Protein AF-A0A1F5CTN7-F1 (afdb_monomer_lite)

Foldseek 3Di:
DVVVVLVVLLVVLVVLLVQLVQQLVPKDFDDDPPDPPVVLVVLLVQLVVLSVVLVVCSVVSVSVSSSVSSVSSVVSVVVCVVVVRMDTDD

pLDDT: mean 93.53, std 8.24, range [63.69, 98.81]

Secondary structure (DSSP, 8-state):
--HHHHHHHHHHHHHHHHHHHHHHHH-EE---TTS-HHHHHHHHHHHHHHHHHHHHHHHTT-HHHHHHHHHHHHHHHHHHHHTTSEE---

Structure (mmCIF, N/CA/C/O backbone):
data_AF-A0A1F5CTN7-F1
#
_entry.id   AF-A0A1F5CTN7-F1
#
loop_
_atom_site.group_PDB
_atom_site.id
_atom_site.type_symbol
_atom_site.label_atom_id
_atom_site.label_alt_id
_atom_site.label_comp_id
_atom_site.label_asym_id
_atom_site.label_entity_id
_atom_site.label_seq_id
_atom_site.pdbx_PDB_ins_code
_atom_site.Cartn_x
_atom_site.Cartn_y
_atom_site.Cartn_z
_atom_site.occupancy
_atom_site.B_iso_or_equiv
_atom_site.auth_seq_id
_atom_site.auth_comp_id
_atom_site.auth_asym_id
_atom_site.auth_atom_id
_atom_site.pdbx_PDB_model_num
ATOM 1 N N . MET A 1 1 ? -25.481 -0.420 13.403 1.00 65.44 1 MET A N 1
ATOM 2 C CA . MET A 1 1 ? -25.425 0.322 12.110 1.00 65.44 1 MET A CA 1
ATOM 3 C C . MET A 1 1 ? -24.160 1.158 11.918 1.00 65.44 1 MET A C 1
ATOM 5 O O . MET A 1 1 ? -23.607 1.091 10.828 1.00 65.44 1 MET A O 1
ATOM 9 N N . LYS A 1 2 ? -23.741 2.021 12.864 1.00 69.75 2 LYS A N 1
ATOM 10 C CA . LYS A 1 2 ? -22.462 2.755 12.739 1.00 69.75 2 LYS A CA 1
ATOM 11 C C . LYS A 1 2 ? -21.283 1.883 13.195 1.00 69.75 2 LYS A C 1
ATOM 13 O O . LYS A 1 2 ? -20.415 1.627 12.379 1.00 69.75 2 LYS A O 1
ATOM 18 N N . GLU A 1 3 ? -21.379 1.291 14.388 1.00 77.38 3 GLU A N 1
ATOM 19 C CA . GLU A 1 3 ? -20.403 0.311 14.905 1.00 77.38 3 GLU A CA 1
ATOM 20 C C . GLU A 1 3 ? -20.136 -0.858 13.948 1.00 77.38 3 GLU A C 1
ATOM 22 O O . GLU A 1 3 ? -18.983 -1.159 13.678 1.00 77.38 3 GLU A O 1
ATOM 27 N N . ASP A 1 4 ? -21.171 -1.476 13.362 1.00 86.12 4 ASP A N 1
ATOM 28 C CA . ASP A 1 4 ? -20.962 -2.600 12.427 1.00 86.12 4 ASP A CA 1
ATOM 29 C C . ASP A 1 4 ? -20.139 -2.207 11.190 1.00 86.12 4 ASP A C 1
ATOM 31 O O . ASP A 1 4 ? -19.371 -3.014 10.672 1.00 86.12 4 ASP A O 1
ATOM 35 N N . ARG A 1 5 ? -20.296 -0.964 10.711 1.00 87.69 5 ARG A N 1
ATOM 36 C CA . ARG A 1 5 ? -19.526 -0.452 9.570 1.00 87.69 5 ARG A CA 1
ATOM 37 C C . ARG A 1 5 ? -18.095 -0.134 9.964 1.00 87.69 5 ARG A C 1
ATOM 39 O O . ARG A 1 5 ? -17.191 -0.435 9.195 1.00 87.69 5 ARG A O 1
ATOM 46 N N . ASP A 1 6 ? -17.896 0.440 11.144 1.00 88.94 6 ASP A N 1
ATOM 47 C CA . ASP A 1 6 ? -16.558 0.752 11.639 1.00 88.94 6 ASP A CA 1
ATOM 48 C C . ASP A 1 6 ? -15.754 -0.545 11.849 1.00 88.94 6 ASP A C 1
ATOM 50 O O . ASP A 1 6 ? -14.620 -0.625 11.386 1.00 88.94 6 ASP A O 1
ATOM 54 N N . LEU A 1 7 ? -16.376 -1.606 12.383 1.00 93.31 7 LEU A N 1
ATOM 55 C CA . LEU A 1 7 ? -15.775 -2.946 12.495 1.00 93.31 7 LEU A CA 1
ATOM 56 C C . LEU A 1 7 ? -15.430 -3.570 11.130 1.00 93.31 7 LEU A C 1
ATOM 58 O O . LEU A 1 7 ? -14.397 -4.226 10.980 1.00 93.31 7 LEU A O 1
ATOM 62 N N . GLU A 1 8 ? -16.283 -3.387 10.117 1.00 96.44 8 GLU A N 1
ATOM 63 C CA . GLU A 1 8 ? -16.008 -3.871 8.757 1.00 96.44 8 GLU A CA 1
ATOM 64 C C . GLU A 1 8 ? -14.802 -3.149 8.138 1.00 96.44 8 GLU A C 1
ATOM 66 O O . GLU A 1 8 ? -13.911 -3.793 7.570 1.00 96.44 8 GLU A O 1
ATOM 71 N N . ILE A 1 9 ? -14.759 -1.818 8.261 1.00 97.19 9 ILE A N 1
ATOM 72 C CA . ILE A 1 9 ? -13.653 -0.993 7.765 1.00 97.19 9 ILE A CA 1
ATOM 73 C C . ILE A 1 9 ? -12.371 -1.371 8.505 1.00 97.19 9 ILE A C 1
ATOM 75 O O . ILE A 1 9 ? -11.368 -1.650 7.856 1.00 97.19 9 ILE A O 1
ATOM 79 N N . GLU A 1 10 ? -12.412 -1.475 9.832 1.00 97.56 10 GLU A N 1
ATOM 80 C CA . GLU A 1 10 ? -11.290 -1.894 10.671 1.00 97.56 10 GLU A CA 1
ATOM 81 C C . GLU A 1 10 ? -10.699 -3.233 10.196 1.00 97.56 10 GLU A C 1
ATOM 83 O O . GLU A 1 10 ? -9.496 -3.343 9.930 1.00 97.56 10 GLU A O 1
ATOM 88 N N . ALA A 1 11 ? -11.543 -4.258 10.044 1.00 97.94 11 ALA A N 1
ATOM 89 C CA . ALA A 1 11 ? -11.113 -5.589 9.628 1.00 97.94 11 ALA A CA 1
ATOM 90 C C . ALA A 1 11 ? -10.498 -5.585 8.218 1.00 97.94 11 ALA A C 1
ATOM 92 O O . ALA A 1 11 ? -9.480 -6.246 7.975 1.00 97.94 11 ALA A O 1
ATOM 93 N N . ARG A 1 12 ? -11.088 -4.826 7.285 1.00 97.75 12 ARG A N 1
ATOM 94 C CA . ARG A 1 12 ? -10.559 -4.672 5.924 1.00 97.75 12 ARG A CA 1
ATOM 95 C C . ARG A 1 12 ? -9.218 -3.941 5.924 1.00 97.75 12 ARG A C 1
ATOM 97 O O . ARG A 1 12 ? -8.281 -4.423 5.288 1.00 97.75 12 ARG A O 1
ATOM 104 N N . THR A 1 13 ? -9.106 -2.836 6.654 1.00 98.31 13 THR A N 1
ATOM 105 C CA . THR A 1 13 ? -7.876 -2.044 6.755 1.00 98.31 13 THR A CA 1
ATOM 106 C C . THR A 1 13 ? -6.741 -2.869 7.351 1.00 98.31 13 THR A C 1
ATOM 108 O O . THR A 1 13 ? -5.665 -2.926 6.759 1.00 98.31 13 THR A O 1
ATOM 111 N N . LYS A 1 14 ? -6.988 -3.613 8.443 1.00 98.25 14 LYS A N 1
ATOM 112 C CA . LYS A 1 14 ? -6.003 -4.548 9.025 1.00 98.25 14 LYS A CA 1
ATOM 113 C C . LYS A 1 14 ? -5.488 -5.549 7.995 1.00 98.25 14 LYS A C 1
ATOM 115 O O . LYS A 1 14 ? -4.285 -5.788 7.905 1.00 98.25 14 LYS A O 1
ATOM 120 N N . LYS A 1 15 ? -6.388 -6.128 7.193 1.00 98.25 15 LYS A N 1
ATOM 121 C CA . LYS A 1 15 ? -6.009 -7.072 6.136 1.00 98.25 15 LYS A CA 1
ATOM 122 C C . LYS A 1 15 ? -5.112 -6.417 5.080 1.00 98.25 15 LYS A C 1
ATOM 124 O O . LYS A 1 15 ? -4.121 -7.031 4.685 1.00 98.25 15 LYS A O 1
ATOM 129 N N . TYR A 1 16 ? -5.446 -5.213 4.621 1.00 98.38 16 TYR A N 1
ATOM 130 C CA . TYR A 1 16 ? -4.647 -4.492 3.623 1.00 98.38 16 TYR A CA 1
ATOM 131 C C . TYR A 1 16 ? -3.276 -4.097 4.169 1.00 98.38 16 TYR A C 1
ATOM 133 O O . TYR A 1 16 ? -2.277 -4.364 3.508 1.00 98.38 16 TYR A O 1
ATOM 141 N N . ILE A 1 17 ? -3.194 -3.604 5.411 1.00 98.56 17 ILE A N 1
ATOM 142 C CA . ILE A 1 17 ? -1.914 -3.299 6.072 1.00 98.56 17 ILE A CA 1
ATOM 143 C C . ILE A 1 17 ? -1.018 -4.546 6.114 1.00 98.56 17 ILE A C 1
ATOM 145 O O . ILE A 1 17 ? 0.121 -4.491 5.658 1.00 98.56 17 ILE A O 1
ATOM 149 N N . LEU A 1 18 ? -1.540 -5.692 6.566 1.00 98.19 18 LEU A N 1
ATOM 150 C CA . LEU A 1 18 ? -0.768 -6.942 6.648 1.00 98.19 18 LEU A CA 1
ATOM 151 C C . LEU A 1 18 ? -0.313 -7.471 5.279 1.00 98.19 18 LEU A C 1
ATOM 153 O O . LEU A 1 18 ? 0.751 -8.079 5.165 1.00 98.19 18 LEU A O 1
ATOM 157 N N . THR A 1 19 ? -1.134 -7.297 4.244 1.00 97.62 19 THR A N 1
ATOM 158 C CA . THR A 1 19 ? -0.803 -7.747 2.881 1.00 97.62 19 THR A CA 1
ATOM 159 C C . THR A 1 19 ? 0.233 -6.810 2.254 1.00 97.62 19 THR A C 1
ATOM 161 O O . THR A 1 19 ? 1.228 -7.264 1.693 1.00 97.62 19 THR A O 1
ATOM 164 N N . THR A 1 20 ? 0.071 -5.500 2.454 1.00 98.12 20 THR A N 1
ATOM 165 C CA . THR A 1 20 ? 1.021 -4.466 2.027 1.00 98.12 20 THR A CA 1
ATOM 166 C C . THR A 1 20 ? 2.378 -4.617 2.698 1.00 98.12 20 THR A C 1
ATOM 168 O O . THR A 1 20 ? 3.400 -4.502 2.026 1.00 98.12 20 THR A O 1
ATOM 171 N N . GLU A 1 21 ? 2.422 -4.933 3.992 1.00 97.94 21 GLU A N 1
ATOM 172 C CA . GLU A 1 21 ? 3.674 -5.183 4.710 1.00 97.94 21 GLU A CA 1
ATOM 173 C C . GLU A 1 21 ? 4.494 -6.297 4.042 1.00 97.94 21 GLU A C 1
ATOM 175 O O . GLU A 1 21 ? 5.683 -6.122 3.763 1.00 97.94 21 GLU A O 1
ATOM 180 N N . LYS A 1 22 ? 3.838 -7.416 3.705 1.00 97.31 22 LYS A N 1
ATOM 181 C CA . LYS A 1 22 ? 4.464 -8.546 3.000 1.00 97.31 22 LYS A CA 1
ATOM 182 C C . LYS A 1 22 ? 4.901 -8.175 1.586 1.00 97.31 22 LYS A C 1
ATOM 184 O O . LYS A 1 22 ? 5.982 -8.573 1.150 1.00 97.31 22 LYS A O 1
ATOM 189 N N . ALA A 1 23 ? 4.079 -7.417 0.865 1.00 97.12 23 ALA A N 1
ATOM 190 C CA . ALA A 1 23 ? 4.418 -6.958 -0.474 1.00 97.12 23 ALA A CA 1
ATOM 191 C C . ALA A 1 23 ? 5.657 -6.052 -0.446 1.00 97.12 23 ALA A C 1
ATOM 193 O O . ALA A 1 23 ? 6.597 -6.270 -1.209 1.00 97.12 23 ALA A O 1
ATOM 194 N N . LEU A 1 24 ? 5.706 -5.092 0.483 1.00 96.62 24 LEU A N 1
ATOM 195 C CA . LEU A 1 24 ? 6.846 -4.197 0.685 1.00 96.62 24 LEU A CA 1
ATOM 196 C C . LEU A 1 24 ? 8.114 -4.954 1.096 1.00 96.62 24 LEU A C 1
ATOM 198 O O . LEU A 1 24 ? 9.195 -4.605 0.619 1.00 96.62 24 LEU A O 1
ATOM 202 N N . SER A 1 25 ? 8.006 -5.980 1.949 1.00 95.06 25 SER A N 1
ATOM 203 C CA . SER A 1 25 ? 9.165 -6.765 2.395 1.00 95.06 25 SER A CA 1
ATOM 204 C C . SER A 1 25 ? 9.760 -7.640 1.290 1.00 95.06 25 SER A C 1
ATOM 206 O O . SER A 1 25 ? 10.966 -7.876 1.278 1.00 95.06 25 SER A O 1
ATOM 208 N N . ASN A 1 26 ? 8.925 -8.121 0.363 1.00 94.06 26 ASN A N 1
ATOM 209 C CA . ASN A 1 26 ? 9.329 -9.031 -0.713 1.00 94.06 26 ASN A CA 1
ATOM 210 C C . ASN A 1 26 ? 9.626 -8.323 -2.045 1.00 94.06 26 ASN A C 1
ATOM 212 O O . ASN A 1 26 ? 10.087 -8.965 -2.991 1.00 94.06 26 ASN A O 1
ATOM 216 N N . MET A 1 27 ? 9.358 -7.019 -2.129 1.00 95.00 27 MET A N 1
ATOM 217 C CA . MET A 1 27 ? 9.503 -6.230 -3.348 1.00 95.00 27 MET A CA 1
ATOM 218 C C . MET A 1 27 ? 10.963 -6.137 -3.806 1.00 95.00 27 MET A C 1
ATOM 220 O O . MET A 1 27 ? 11.876 -5.879 -3.017 1.00 95.00 27 MET A O 1
ATOM 224 N N . LYS A 1 28 ? 11.173 -6.245 -5.119 1.00 93.38 28 LYS A N 1
ATOM 225 C CA . LYS A 1 28 ? 12.472 -6.034 -5.766 1.00 93.38 28 LYS A CA 1
ATOM 226 C C . LYS A 1 28 ? 12.388 -4.901 -6.775 1.00 93.38 28 LYS A C 1
ATOM 228 O O . LYS A 1 28 ? 11.461 -4.846 -7.574 1.00 93.38 28 LYS A O 1
ATOM 233 N N . MET A 1 29 ? 13.380 -4.017 -6.756 1.00 90.62 29 MET A N 1
ATOM 234 C CA . MET A 1 29 ? 13.552 -3.007 -7.801 1.00 90.62 29 MET A CA 1
ATOM 235 C C . MET A 1 29 ? 14.052 -3.678 -9.081 1.00 90.62 29 MET A C 1
ATOM 237 O O . MET A 1 29 ? 14.930 -4.540 -9.026 1.00 90.62 29 MET A O 1
ATOM 241 N N . LEU A 1 30 ? 13.506 -3.266 -10.220 1.00 88.62 30 LEU A N 1
ATOM 242 C CA . LEU A 1 30 ? 13.937 -3.701 -11.542 1.00 88.62 30 LEU A CA 1
ATOM 243 C C . LEU A 1 30 ? 14.759 -2.584 -12.188 1.00 88.62 30 LEU A C 1
ATOM 245 O O . LEU A 1 30 ? 14.357 -1.422 -12.169 1.00 88.62 30 LEU A O 1
ATOM 249 N N . ASP A 1 31 ? 15.906 -2.939 -12.760 1.00 78.6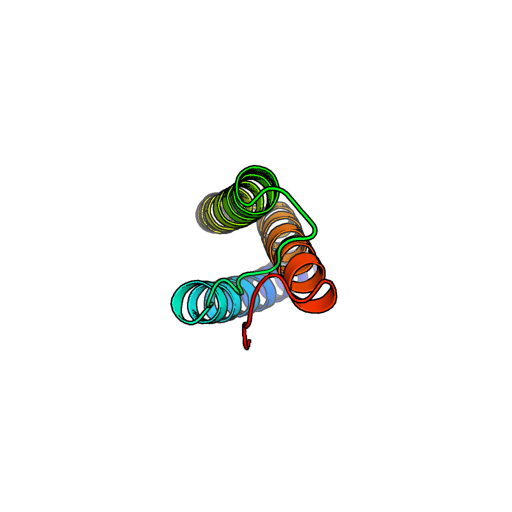2 31 ASP A N 1
ATOM 250 C CA . ASP A 1 31 ? 16.763 -1.986 -13.462 1.00 78.62 31 ASP A CA 1
ATOM 251 C C . ASP A 1 31 ? 16.184 -1.695 -14.857 1.00 78.62 31 ASP A C 1
ATOM 253 O O . ASP A 1 31 ? 16.115 -2.575 -15.722 1.00 78.62 31 ASP A O 1
ATOM 257 N N . LYS A 1 32 ? 15.708 -0.463 -15.061 1.00 73.06 32 LYS A N 1
ATOM 258 C CA . LYS A 1 32 ? 15.213 0.040 -16.347 1.00 73.06 32 LYS A CA 1
ATOM 259 C C . LYS A 1 32 ? 15.840 1.396 -16.646 1.00 73.06 32 LYS A C 1
ATOM 261 O O . LYS A 1 32 ? 15.720 2.329 -15.864 1.00 73.06 32 LYS A O 1
ATOM 266 N N . SER A 1 33 ? 16.376 1.540 -17.856 1.00 63.69 33 SER A N 1
ATOM 267 C CA . SER A 1 33 ? 17.060 2.750 -18.337 1.00 63.69 33 SER A CA 1
ATOM 268 C C . SER A 1 33 ? 16.143 3.918 -18.746 1.00 63.69 33 SER A C 1
ATOM 270 O O . SER A 1 33 ? 16.637 4.943 -19.208 1.00 63.69 33 SER A O 1
ATOM 272 N N . LEU A 1 34 ? 14.816 3.771 -18.629 1.00 65.19 34 LEU A N 1
ATOM 273 C CA . LEU A 1 34 ? 13.830 4.712 -19.188 1.00 65.19 34 LEU A CA 1
ATOM 274 C C . LEU A 1 34 ? 13.415 5.846 -18.235 1.00 65.19 34 LEU A C 1
ATOM 276 O O . LEU A 1 34 ? 12.924 6.868 -18.707 1.00 65.19 34 LEU A O 1
ATOM 280 N N . VAL A 1 35 ? 13.583 5.677 -16.921 1.00 70.31 35 VAL A N 1
ATOM 281 C CA . VAL A 1 35 ? 13.211 6.665 -15.892 1.00 70.31 35 VAL A CA 1
ATOM 282 C C . VAL A 1 35 ? 14.352 6.781 -14.889 1.00 70.31 35 VAL A C 1
ATOM 284 O O . VAL A 1 35 ? 15.052 5.803 -14.634 1.00 70.31 35 VAL A O 1
ATOM 287 N N . SER A 1 36 ? 14.549 7.974 -14.323 1.00 79.44 36 SER A N 1
ATOM 288 C CA . SER A 1 36 ? 15.529 8.171 -13.257 1.00 79.44 36 SER A CA 1
ATOM 289 C C . SER A 1 36 ? 15.186 7.276 -12.066 1.00 79.44 36 SER A C 1
ATOM 291 O O . SER A 1 36 ? 14.074 7.321 -11.541 1.00 79.44 36 SER A O 1
ATOM 293 N N . GLU A 1 37 ? 16.155 6.493 -11.590 1.00 83.75 37 GLU A N 1
ATOM 294 C CA . GLU A 1 37 ? 16.018 5.690 -10.367 1.00 83.75 37 GLU A CA 1
ATOM 295 C C . GLU A 1 37 ? 15.544 6.547 -9.176 1.00 83.75 37 GLU A C 1
ATOM 297 O O . GLU A 1 37 ? 14.813 6.073 -8.304 1.00 83.75 37 GLU A O 1
ATOM 302 N N . ILE A 1 38 ? 15.915 7.832 -9.169 1.00 87.75 38 ILE A N 1
ATOM 303 C CA . ILE A 1 38 ? 15.497 8.816 -8.168 1.00 87.75 38 ILE A CA 1
ATOM 304 C C . ILE A 1 38 ? 13.971 8.973 -8.159 1.00 87.75 38 ILE A C 1
ATOM 306 O O . ILE A 1 38 ? 13.375 8.922 -7.085 1.00 87.75 38 ILE A O 1
ATOM 310 N N . ASP A 1 39 ? 13.331 9.092 -9.324 1.00 90.81 39 ASP A N 1
ATOM 311 C CA . ASP A 1 39 ? 11.883 9.310 -9.425 1.00 90.81 39 ASP A CA 1
ATOM 312 C C . ASP A 1 39 ? 11.110 8.084 -8.924 1.00 90.81 39 ASP A C 1
ATOM 314 O O . ASP A 1 39 ? 10.167 8.203 -8.139 1.00 90.81 39 ASP A O 1
ATOM 318 N N . VAL A 1 40 ? 11.563 6.880 -9.296 1.00 92.50 40 VAL A N 1
ATOM 319 C CA . VAL A 1 40 ? 10.974 5.622 -8.809 1.00 92.50 40 VAL A CA 1
ATOM 320 C C . VAL A 1 40 ? 11.111 5.518 -7.288 1.00 92.50 40 VAL A C 1
ATOM 322 O O . VAL A 1 40 ? 10.154 5.167 -6.594 1.00 92.50 40 VAL A O 1
ATOM 325 N N . ARG A 1 41 ? 12.283 5.867 -6.742 1.00 92.69 41 ARG A N 1
ATOM 326 C CA . ARG A 1 41 ? 12.519 5.884 -5.291 1.00 92.69 41 ARG A CA 1
ATOM 327 C C . ARG A 1 41 ? 11.658 6.920 -4.576 1.00 92.69 41 ARG A C 1
ATOM 329 O O . ARG A 1 41 ? 11.219 6.642 -3.464 1.00 92.69 41 ARG A O 1
ATOM 336 N N . MET A 1 42 ? 11.397 8.077 -5.184 1.00 95.56 42 MET A N 1
ATOM 337 C CA . MET A 1 42 ? 10.489 9.079 -4.622 1.00 95.56 42 MET A CA 1
ATOM 338 C C . MET A 1 42 ? 9.067 8.531 -4.508 1.00 95.56 42 MET A C 1
ATOM 340 O O . MET A 1 42 ? 8.498 8.581 -3.420 1.00 95.56 42 MET A O 1
ATOM 344 N N . VAL A 1 43 ? 8.531 7.923 -5.572 1.00 96.56 43 VAL A N 1
ATOM 345 C CA . VAL A 1 43 ? 7.193 7.303 -5.543 1.00 96.56 43 VAL A CA 1
ATOM 346 C C . VAL A 1 43 ? 7.128 6.173 -4.513 1.00 96.56 43 VAL A C 1
ATOM 348 O O . VAL A 1 43 ? 6.183 6.101 -3.729 1.00 96.56 43 VAL A O 1
ATOM 351 N N . LEU A 1 44 ? 8.155 5.323 -4.453 1.00 95.94 44 LEU A N 1
ATOM 352 C CA . LEU A 1 44 ? 8.228 4.247 -3.465 1.00 95.94 44 LEU A CA 1
ATOM 353 C C . LEU A 1 44 ? 8.305 4.779 -2.025 1.00 95.94 44 LEU A C 1
ATOM 355 O O . LEU A 1 44 ? 7.700 4.208 -1.118 1.00 95.94 44 LEU A O 1
ATOM 359 N N . ASN A 1 45 ? 9.042 5.865 -1.792 1.00 97.56 45 ASN A N 1
ATOM 360 C CA . ASN A 1 45 ? 9.089 6.514 -0.485 1.00 97.56 45 ASN A CA 1
ATOM 361 C C . ASN A 1 45 ? 7.730 7.112 -0.112 1.00 97.56 45 ASN A C 1
ATOM 363 O O . ASN A 1 45 ? 7.307 6.949 1.030 1.00 97.56 45 ASN A O 1
ATOM 367 N N . SER A 1 46 ? 7.019 7.724 -1.063 1.00 98.38 46 SER A N 1
ATOM 368 C CA . SER A 1 46 ? 5.639 8.170 -0.855 1.00 98.38 46 SER A CA 1
ATOM 369 C C . SER A 1 46 ? 4.731 7.001 -0.477 1.00 98.38 46 SER A C 1
ATOM 371 O O . SER A 1 46 ? 4.051 7.089 0.539 1.00 98.38 46 SER A O 1
ATOM 373 N N . ALA A 1 47 ? 4.784 5.874 -1.194 1.00 98.44 47 ALA A N 1
ATOM 374 C CA . ALA A 1 47 ? 4.012 4.679 -0.842 1.00 98.44 47 ALA A CA 1
ATOM 375 C C . ALA A 1 47 ? 4.308 4.208 0.594 1.00 98.44 47 ALA A C 1
ATOM 377 O O . ALA A 1 47 ? 3.390 3.977 1.376 1.00 98.44 47 ALA A O 1
ATOM 378 N N . LYS A 1 48 ? 5.586 4.150 0.991 1.00 98.50 48 LYS A N 1
ATOM 379 C CA . LYS A 1 48 ? 5.988 3.789 2.363 1.00 98.50 48 LYS A CA 1
ATOM 380 C C . LYS A 1 48 ? 5.513 4.787 3.419 1.00 98.50 48 LYS A C 1
ATOM 382 O O . LYS A 1 48 ? 5.262 4.379 4.547 1.00 98.50 48 LYS A O 1
ATOM 387 N N . ASN A 1 49 ? 5.413 6.072 3.088 1.00 98.69 49 ASN A N 1
ATOM 388 C CA . ASN A 1 49 ? 4.855 7.068 4.000 1.00 98.69 49 ASN A CA 1
ATOM 389 C C . ASN A 1 49 ? 3.359 6.828 4.204 1.00 98.69 49 ASN A C 1
ATOM 391 O O . ASN A 1 49 ? 2.942 6.712 5.345 1.00 98.69 49 ASN A O 1
ATOM 395 N N . TYR A 1 50 ? 2.596 6.589 3.136 1.00 98.75 50 TYR A N 1
ATOM 396 C CA . TYR A 1 50 ? 1.172 6.259 3.254 1.00 98.75 50 TYR A CA 1
ATOM 397 C C . TYR A 1 50 ? 0.904 4.933 3.977 1.00 98.75 50 TYR A C 1
ATOM 399 O O . TYR A 1 50 ? -0.101 4.805 4.670 1.00 98.75 50 TYR A O 1
ATOM 407 N N . TYR A 1 51 ? 1.811 3.956 3.877 1.00 98.81 51 TYR A N 1
ATOM 408 C CA . TYR A 1 51 ? 1.764 2.757 4.719 1.00 98.81 51 TYR A CA 1
ATOM 409 C C . TYR A 1 51 ? 1.888 3.108 6.211 1.00 98.81 51 TYR A C 1
ATOM 411 O O . TYR A 1 51 ? 1.085 2.644 7.017 1.00 98.81 51 TYR A O 1
ATOM 419 N N . ARG A 1 52 ? 2.847 3.971 6.579 1.00 98.81 52 ARG A N 1
ATOM 420 C CA . ARG A 1 52 ? 3.005 4.447 7.966 1.00 98.81 52 ARG A CA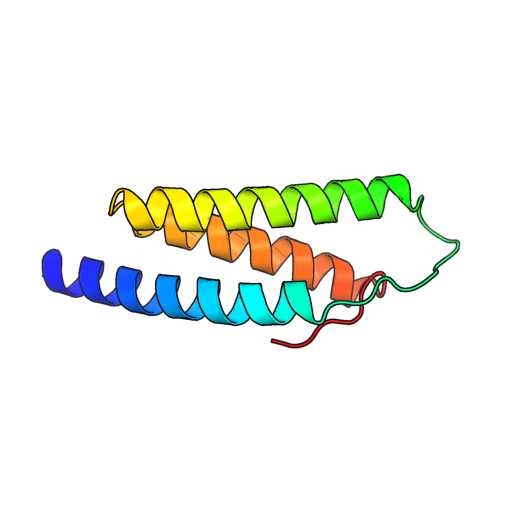 1
ATOM 421 C C . ARG A 1 52 ? 1.810 5.279 8.421 1.00 98.81 52 ARG A C 1
ATOM 423 O O . ARG A 1 52 ? 1.367 5.107 9.549 1.00 98.81 52 ARG A O 1
ATOM 430 N N . ASP A 1 53 ? 1.266 6.123 7.548 1.00 98.75 53 ASP A N 1
ATOM 431 C CA . ASP A 1 53 ? 0.063 6.904 7.836 1.00 98.75 53 ASP A CA 1
ATOM 432 C C . ASP A 1 53 ? -1.126 5.973 8.095 1.00 98.75 53 ASP A C 1
ATOM 434 O O . ASP A 1 53 ? -1.872 6.173 9.046 1.00 98.75 53 ASP A O 1
ATOM 438 N N . ALA A 1 54 ? -1.279 4.905 7.304 1.00 98.75 54 ALA A N 1
ATOM 439 C CA . ALA A 1 54 ? -2.315 3.907 7.538 1.00 98.75 54 ALA A CA 1
ATOM 440 C C . ALA A 1 54 ? -2.162 3.225 8.903 1.00 98.75 54 ALA A C 1
ATOM 442 O O . ALA A 1 54 ? -3.158 3.065 9.600 1.00 98.75 54 ALA A O 1
ATOM 443 N N . GLN A 1 55 ? -0.939 2.861 9.306 1.00 98.69 55 GLN A N 1
ATOM 444 C CA . GLN A 1 55 ? -0.677 2.313 10.643 1.00 98.69 55 GLN A CA 1
ATOM 445 C C . GLN A 1 55 ? -1.025 3.327 11.741 1.00 98.69 55 GLN A C 1
ATOM 447 O O . GLN A 1 55 ? -1.714 2.976 12.692 1.00 98.69 55 GLN A O 1
ATOM 452 N N . HIS A 1 56 ? -0.620 4.586 11.575 1.00 98.62 56 HIS A N 1
ATOM 453 C CA . HIS A 1 56 ? -0.903 5.654 12.531 1.00 98.62 56 HIS A CA 1
ATOM 454 C C . HIS A 1 56 ? -2.410 5.896 12.706 1.00 98.62 56 HIS A C 1
ATOM 456 O O . HIS A 1 56 ? -2.914 5.857 13.823 1.00 98.62 56 HIS A O 1
ATOM 462 N N . TYR A 1 57 ? -3.158 6.076 11.615 1.00 98.50 57 TYR A N 1
ATOM 463 C CA . TYR A 1 57 ? -4.609 6.277 11.692 1.00 98.50 57 TYR A CA 1
ATOM 464 C C . TYR A 1 57 ? -5.354 5.036 12.187 1.00 98.50 57 TYR A C 1
ATOM 466 O O . TYR A 1 57 ? -6.420 5.155 12.783 1.00 98.50 57 TYR A O 1
ATOM 474 N N . MET A 1 58 ? -4.793 3.845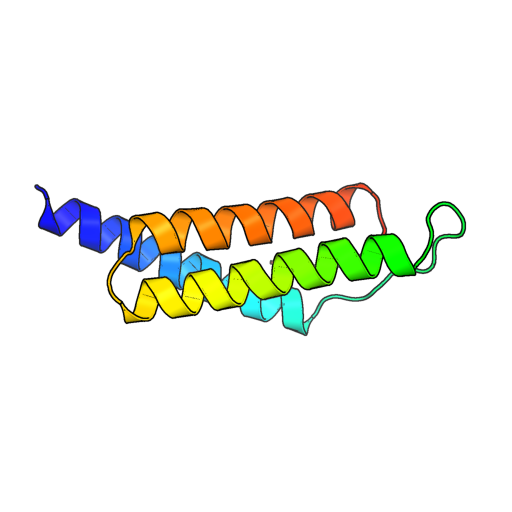 11.965 1.00 97.88 58 MET A N 1
ATOM 475 C CA . MET A 1 58 ? -5.328 2.609 12.520 1.00 97.88 58 MET A CA 1
ATOM 476 C C . MET A 1 58 ? -5.208 2.571 14.051 1.00 97.88 58 MET A C 1
ATOM 478 O O . MET A 1 58 ? -6.131 2.104 14.714 1.00 97.88 58 MET A O 1
ATOM 482 N N . GLU A 1 59 ? -4.089 3.052 14.603 1.00 98.00 59 GLU A N 1
ATOM 483 C CA . GLU A 1 59 ? -3.863 3.170 16.052 1.00 98.00 59 GLU A CA 1
ATOM 484 C C . GLU A 1 59 ? -4.770 4.230 16.698 1.00 98.00 59 GLU A C 1
ATOM 486 O O . GLU A 1 59 ? -5.248 4.019 17.808 1.00 98.00 59 GLU A O 1
ATOM 491 N N . GLU A 1 60 ? -5.064 5.323 15.989 1.00 97.88 60 GLU A N 1
ATOM 492 C CA . GLU A 1 60 ? -5.976 6.397 16.428 1.00 97.88 60 GLU A CA 1
ATOM 493 C C . GLU A 1 60 ? -7.473 6.067 16.225 1.00 97.88 60 GLU A C 1
ATOM 495 O O . GLU A 1 60 ? -8.332 6.929 16.406 1.00 97.88 60 GLU A O 1
ATOM 500 N N . GLU A 1 61 ? -7.800 4.836 15.814 1.00 96.50 61 GLU A N 1
ATOM 501 C CA . GLU A 1 61 ? -9.161 4.372 15.493 1.00 96.50 61 GLU A CA 1
ATOM 502 C C . GLU A 1 61 ? -9.874 5.163 14.367 1.00 96.50 61 GLU A C 1
ATOM 504 O O . GLU A 1 61 ? -11.078 5.011 14.140 1.00 96.50 61 GLU A O 1
ATOM 509 N N . ASP A 1 62 ? -9.139 5.952 13.574 1.00 97.62 62 ASP A N 1
ATOM 510 C CA . ASP A 1 62 ? -9.641 6.572 12.343 1.00 97.62 62 ASP A CA 1
ATOM 511 C C . ASP A 1 62 ? -9.542 5.586 11.169 1.00 97.62 62 ASP A C 1
ATOM 513 O O . ASP A 1 62 ? -8.722 5.700 10.249 1.00 97.62 62 ASP A O 1
ATOM 517 N N . PHE A 1 63 ? -10.412 4.576 11.196 1.00 97.25 63 PHE A N 1
ATOM 518 C CA . PHE A 1 63 ? -10.375 3.477 10.231 1.00 97.25 63 PHE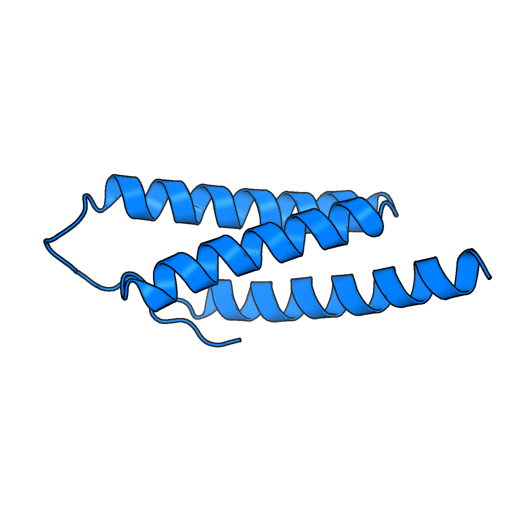 A CA 1
ATOM 519 C C . PHE A 1 63 ? -10.647 3.920 8.790 1.00 97.25 63 PHE A C 1
ATOM 521 O O . PHE A 1 63 ? -10.158 3.286 7.853 1.00 97.25 63 PHE A O 1
ATOM 528 N N . THR A 1 64 ? -11.409 5.001 8.593 1.00 97.50 64 THR A N 1
ATOM 529 C CA . THR A 1 64 ? -11.717 5.520 7.251 1.00 97.50 64 THR A CA 1
ATOM 530 C C . THR A 1 64 ? -10.481 6.157 6.630 1.00 97.50 64 THR A C 1
ATOM 532 O O . THR A 1 64 ? -10.141 5.840 5.486 1.00 97.50 64 THR A O 1
ATOM 535 N N . THR A 1 65 ? -9.775 7.007 7.380 1.00 98.38 65 THR A N 1
ATOM 536 C CA . THR A 1 65 ? -8.527 7.611 6.904 1.00 98.38 65 THR A CA 1
ATOM 537 C C . THR A 1 65 ? -7.437 6.552 6.761 1.00 98.38 65 THR A C 1
ATOM 539 O O . THR A 1 65 ? -6.727 6.544 5.757 1.00 98.38 65 THR A O 1
ATOM 542 N N . ALA A 1 66 ? -7.362 5.582 7.678 1.00 98.62 66 ALA A N 1
ATOM 543 C CA . ALA A 1 66 ? -6.441 4.454 7.562 1.00 98.62 66 ALA A CA 1
ATOM 544 C C . ALA A 1 66 ? -6.687 3.628 6.284 1.00 98.62 66 ALA A C 1
ATOM 546 O O . ALA A 1 66 ? -5.736 3.305 5.566 1.00 98.62 66 ALA A O 1
ATOM 547 N N . LEU A 1 67 ? -7.955 3.342 5.953 1.00 98.62 67 LEU A N 1
ATOM 548 C CA . LEU A 1 67 ? -8.326 2.637 4.722 1.00 98.62 67 LEU A CA 1
ATOM 549 C C . LEU A 1 67 ? -7.938 3.434 3.469 1.00 98.62 67 LEU A C 1
ATOM 551 O O . LEU A 1 67 ? -7.424 2.864 2.506 1.00 98.62 67 LEU A O 1
ATOM 555 N N . ALA A 1 68 ? -8.176 4.747 3.470 1.00 98.69 68 ALA A N 1
ATOM 556 C CA . ALA A 1 68 ? -7.803 5.616 2.358 1.00 98.69 68 ALA A CA 1
ATOM 557 C C . ALA A 1 68 ? -6.278 5.660 2.160 1.00 98.69 68 ALA A C 1
ATOM 559 O O . ALA A 1 68 ? -5.799 5.531 1.032 1.00 98.69 68 ALA A O 1
ATOM 560 N N . SER A 1 69 ? -5.519 5.775 3.252 1.00 98.81 69 SER A N 1
ATOM 561 C CA . SER A 1 69 ? -4.055 5.796 3.234 1.00 98.81 69 SER A CA 1
ATOM 562 C C . SER A 1 69 ? -3.471 4.486 2.711 1.00 98.81 69 SER A C 1
ATOM 564 O O . SER A 1 69 ? -2.612 4.514 1.828 1.00 98.81 69 SER A O 1
ATOM 566 N N . ILE A 1 70 ? -3.969 3.330 3.175 1.00 98.81 70 ILE A N 1
ATOM 567 C CA . ILE A 1 70 ? -3.455 2.044 2.688 1.00 98.81 70 ILE A CA 1
ATOM 568 C C . ILE A 1 70 ? -3.836 1.805 1.224 1.00 98.81 70 ILE A C 1
ATOM 570 O O . ILE A 1 70 ? -2.982 1.402 0.444 1.00 98.81 70 ILE A O 1
ATOM 574 N N . ALA A 1 71 ? -5.052 2.161 0.797 1.00 98.50 71 ALA A N 1
ATOM 575 C CA . ALA A 1 71 ? -5.448 2.047 -0.608 1.00 98.50 71 ALA A CA 1
ATOM 576 C C . ALA A 1 71 ? -4.588 2.931 -1.532 1.00 98.50 71 ALA A C 1
ATOM 578 O O . ALA A 1 71 ? -4.256 2.533 -2.651 1.00 98.50 71 ALA A O 1
ATOM 579 N N . TYR A 1 72 ? -4.187 4.119 -1.068 1.00 98.62 72 TYR A N 1
ATOM 580 C CA . TYR A 1 72 ? -3.272 4.984 -1.812 1.00 98.62 72 TYR A CA 1
ATOM 581 C C . TYR A 1 72 ? -1.859 4.385 -1.897 1.00 98.62 72 TYR A C 1
ATOM 583 O O . TYR A 1 72 ? -1.245 4.413 -2.964 1.00 98.62 72 TYR A O 1
ATOM 591 N N . CYS A 1 73 ? -1.363 3.788 -0.806 1.00 98.69 73 CYS A N 1
ATOM 592 C CA . CYS A 1 73 ? -0.115 3.022 -0.806 1.00 98.69 73 CYS A CA 1
ATOM 593 C C . CYS A 1 73 ? -0.144 1.904 -1.863 1.00 98.69 73 CYS A C 1
ATOM 595 O O . CYS A 1 73 ? 0.743 1.853 -2.721 1.00 98.69 73 CYS A O 1
ATOM 597 N N . GLU A 1 74 ? -1.187 1.066 -1.850 1.00 98.50 74 GLU A N 1
ATOM 598 C CA . GLU A 1 74 ? -1.338 -0.046 -2.793 1.00 98.50 74 GLU A CA 1
ATOM 599 C C . GLU A 1 74 ? -1.412 0.442 -4.245 1.00 98.50 74 GLU A C 1
ATOM 601 O O . GLU A 1 74 ? -0.719 -0.090 -5.112 1.00 98.50 74 GLU A O 1
ATOM 606 N N . GLY A 1 75 ? -2.153 1.525 -4.507 1.00 98.38 75 GLY A N 1
ATOM 607 C CA . GLY A 1 75 ? -2.256 2.120 -5.841 1.00 98.38 75 GLY A CA 1
ATOM 608 C C . GLY A 1 75 ? -0.920 2.628 -6.397 1.00 98.38 75 GLY A C 1
ATOM 609 O O . GLY A 1 75 ? -0.627 2.430 -7.579 1.00 98.38 75 GLY A O 1
ATOM 610 N N . LEU A 1 76 ? -0.074 3.240 -5.559 1.00 98.31 76 LEU A N 1
ATOM 611 C CA . LEU A 1 76 ? 1.278 3.641 -5.966 1.00 98.31 76 LEU A CA 1
ATOM 612 C C . LEU A 1 76 ? 2.159 2.423 -6.281 1.00 98.31 76 LEU A C 1
ATOM 614 O O . LEU A 1 76 ? 2.903 2.436 -7.265 1.00 98.31 76 LEU A O 1
ATOM 618 N N . MET A 1 77 ? 2.070 1.367 -5.469 1.00 97.88 77 MET A N 1
ATOM 619 C CA . MET A 1 77 ? 2.829 0.130 -5.674 1.00 97.88 77 MET A CA 1
ATOM 620 C C . MET A 1 77 ? 2.411 -0.593 -6.958 1.00 97.88 77 MET A C 1
ATOM 622 O O . MET 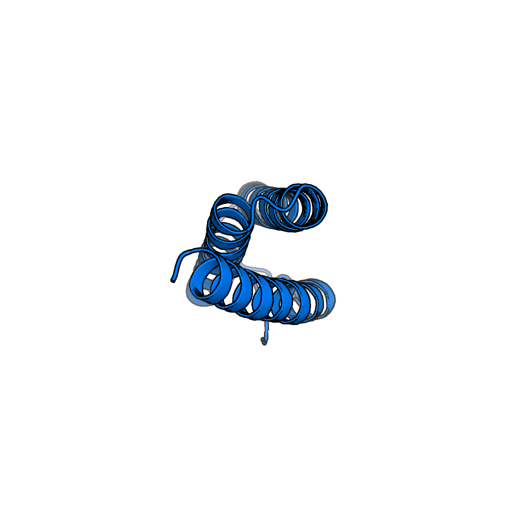A 1 77 ? 3.272 -0.974 -7.755 1.00 97.88 77 MET A O 1
ATOM 626 N N . ASP A 1 78 ? 1.108 -0.721 -7.204 1.00 97.69 78 ASP A N 1
ATOM 627 C CA . ASP A 1 78 ? 0.575 -1.323 -8.426 1.00 97.69 78 ASP A CA 1
ATOM 628 C C . ASP A 1 78 ? 0.979 -0.524 -9.670 1.00 97.69 78 ASP A C 1
ATOM 630 O O . ASP A 1 78 ? 1.382 -1.115 -10.673 1.00 97.69 78 ASP A O 1
ATOM 634 N N . ALA A 1 79 ? 0.979 0.812 -9.608 1.00 96.69 79 ALA A N 1
ATOM 635 C CA . ALA A 1 79 ? 1.461 1.640 -10.712 1.00 96.69 79 ALA A CA 1
ATOM 636 C C . ALA A 1 79 ? 2.938 1.353 -11.041 1.00 96.69 79 ALA A C 1
ATOM 638 O O . ALA A 1 79 ? 3.287 1.146 -12.207 1.00 96.69 79 ALA A O 1
ATOM 639 N N . LEU A 1 80 ? 3.810 1.282 -10.025 1.00 94.94 80 LEU A N 1
ATOM 640 C CA . LEU A 1 80 ? 5.221 0.925 -10.215 1.00 94.94 80 LEU A CA 1
ATOM 641 C C . LEU A 1 80 ? 5.382 -0.484 -10.807 1.00 94.94 80 LEU A C 1
ATOM 643 O O . LEU A 1 80 ? 6.230 -0.692 -11.682 1.00 94.94 80 LEU A O 1
ATOM 647 N N . LYS A 1 81 ? 4.554 -1.438 -10.366 1.00 95.06 81 LYS A N 1
ATOM 648 C CA . LYS A 1 81 ? 4.526 -2.806 -10.895 1.00 95.06 81 LYS A CA 1
ATOM 649 C C . LYS A 1 81 ? 4.101 -2.834 -12.362 1.00 95.06 81 LYS A C 1
ATOM 651 O O . LYS A 1 81 ? 4.776 -3.460 -13.174 1.00 95.06 81 LYS A O 1
ATOM 656 N N . PHE A 1 82 ? 3.028 -2.134 -12.734 1.00 94.62 82 PHE A N 1
ATOM 657 C CA . PHE A 1 82 ? 2.526 -2.087 -14.115 1.00 94.62 82 PHE A CA 1
ATOM 658 C C . PHE A 1 82 ? 3.522 -1.451 -15.080 1.00 94.62 82 PHE A C 1
ATOM 660 O O . PHE A 1 82 ? 3.657 -1.895 -16.219 1.00 94.62 82 PHE A O 1
ATOM 667 N N . MET A 1 83 ? 4.271 -0.451 -14.618 1.00 92.62 83 MET A N 1
ATOM 668 C CA . MET A 1 83 ? 5.355 0.147 -15.398 1.00 92.62 83 MET A CA 1
ATOM 669 C C . MET A 1 83 ? 6.616 -0.741 -15.448 1.00 92.62 83 MET A C 1
ATOM 671 O O . MET A 1 83 ? 7.545 -0.489 -16.226 1.00 92.62 83 MET A O 1
ATOM 675 N N . GLY A 1 84 ? 6.646 -1.827 -14.672 1.00 92.19 84 GLY A N 1
ATOM 676 C CA . GLY A 1 84 ? 7.748 -2.781 -14.608 1.00 92.19 84 GLY A CA 1
ATOM 677 C C . GLY A 1 84 ? 9.000 -2.194 -13.964 1.00 92.19 84 GLY A C 1
ATOM 678 O O . GLY A 1 84 ? 10.101 -2.507 -14.412 1.00 92.19 84 GLY A O 1
ATOM 679 N N . PHE A 1 85 ? 8.833 -1.310 -12.976 1.00 94.12 85 PHE A N 1
ATOM 680 C CA . PHE A 1 85 ? 9.932 -0.771 -12.164 1.00 94.12 85 PHE A CA 1
ATOM 681 C C . PHE A 1 85 ? 10.174 -1.579 -10.893 1.00 94.12 85 PHE A C 1
ATOM 683 O O . PHE A 1 85 ? 11.254 -1.514 -10.309 1.00 94.12 85 PHE A O 1
ATOM 690 N N . VAL A 1 86 ? 9.175 -2.342 -10.464 1.00 93.44 86 VAL A N 1
ATOM 691 C CA . VAL A 1 86 ? 9.264 -3.229 -9.310 1.00 93.44 86 VAL A CA 1
ATOM 692 C C . VAL A 1 86 ? 8.622 -4.568 -9.637 1.00 93.44 86 VAL A C 1
ATOM 694 O O . VAL A 1 86 ? 7.654 -4.642 -10.394 1.00 93.44 86 VAL A O 1
ATOM 697 N N . ASP A 1 87 ? 9.159 -5.618 -9.035 1.00 94.25 87 ASP A N 1
ATOM 698 C CA . ASP A 1 87 ? 8.515 -6.917 -8.922 1.00 94.25 87 ASP A CA 1
ATOM 699 C C . ASP A 1 87 ? 7.978 -7.060 -7.495 1.00 94.25 87 ASP A C 1
ATOM 701 O O . ASP A 1 87 ? 8.730 -6.914 -6.527 1.00 94.25 87 ASP A O 1
ATOM 705 N N . LEU A 1 88 ? 6.670 -7.279 -7.362 1.00 92.56 88 LEU A N 1
ATOM 706 C CA . LEU A 1 88 ? 5.995 -7.443 -6.076 1.00 92.56 88 LEU A CA 1
ATOM 707 C C . LEU A 1 88 ? 4.805 -8.397 -6.193 1.00 92.56 88 LEU A C 1
ATOM 709 O O . LEU A 1 88 ? 4.103 -8.451 -7.213 1.00 92.56 88 LEU A O 1
ATOM 713 N N . SER A 1 89 ? 4.547 -9.105 -5.100 1.00 91.06 89 SER A N 1
ATOM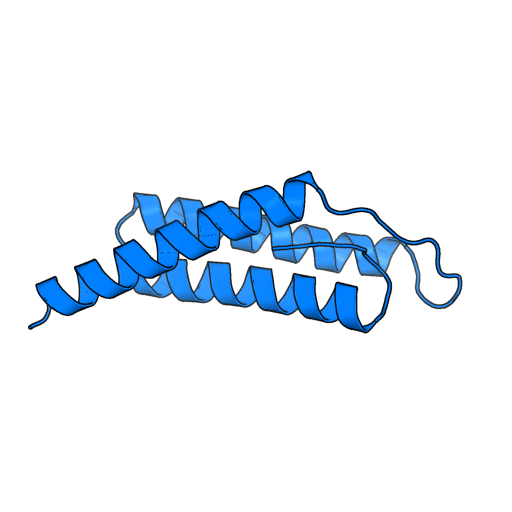 714 C CA . SER A 1 89 ? 3.393 -9.984 -4.914 1.00 91.06 89 SER A CA 1
ATOM 715 C C . SER A 1 89 ? 2.693 -9.632 -3.606 1.00 91.06 89 SER A C 1
ATOM 717 O O . SER A 1 89 ? 3.362 -9.255 -2.643 1.00 91.06 89 SER A O 1
ATOM 719 N N . TRP A 1 90 ? 1.364 -9.711 -3.631 1.00 91.38 90 TRP A N 1
ATOM 720 C CA . TRP A 1 90 ? 0.473 -9.454 -2.502 1.00 91.38 90 TRP A CA 1
ATOM 721 C C . TRP A 1 90 ? 0.272 -10.737 -1.688 1.00 91.38 90 TRP A C 1
ATOM 723 O O . TRP A 1 90 ? 0.040 -11.791 -2.328 1.00 91.38 90 TRP A O 1
#

Sequence (90 aa):
MKEDRDLEIEARTKKYILTTEKALSNMKMLDKSLVSEIDVRMVLNSAKNYYRDAQHYMEEEDFTTALASIAYCEGLMDALKFMGFVDLSW

Radius of gyration: 14.44 Å; chains: 1; bounding box: 42×19×36 Å